Protein AF-A0A725BHR7-F1 (afdb_monomer)

Organism: Salmonella enteritidis PT4 (strain P125109) (NCBI:txid550537)

Secondary structure (DSSP, 8-state):
--GGG--PPTTS--PPP-SSS-GGGSSSSSTTS-SSSGGGSTT-S--TT-BBTBPPHHHHSPP-----TT--------GGGGGGSPTT----HHHH-

Foldseek 3Di:
DDPVPDDDDPPPDDDDQDACDDVVSVRNPQNPQDDDDQSSDVVGDDDPQDPPPDDGPVRVDDDDDDDDPPDDDDDDDDPVLVVVDDPPDDDDPVNSD

pLDDT: mean 91.69, std 4.18, range [68.69, 95.69]

Mean predicted aligned error: 8.73 Å

Solvent-accessible surface area (backbone atoms only — not comparable to full-atom values): 7043 Å² total; per-residue (Å²): 133,55,88,92,64,75,70,79,63,88,83,76,70,80,85,79,88,72,67,56,62,48,65,92,67,76,22,19,90,49,52,80,45,58,93,66,63,60,66,48,42,88,94,45,60,75,65,89,76,67,58,91,84,52,85,32,68,8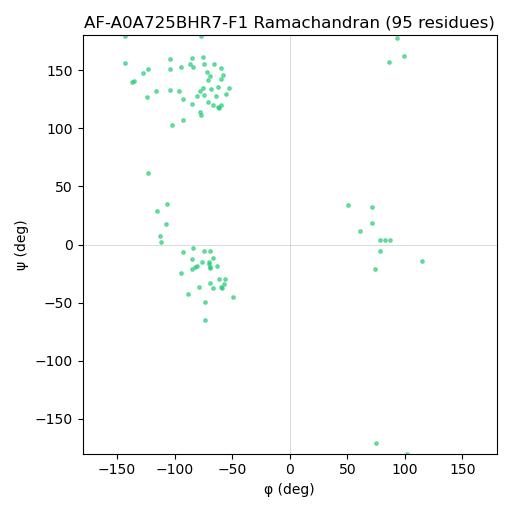3,74,73,50,80,90,79,89,82,84,68,91,80,68,82,84,77,92,83,79,62,76,74,73,56,69,80,55,66,93,90,64,88,86,44,78,83,78,70,111

Structure (mmCIF, N/CA/C/O backbone):
data_AF-A0A725BHR7-F1
#
_entry.id   AF-A0A725BHR7-F1
#
loop_
_atom_site.group_PDB
_atom_site.id
_atom_site.type_symbol
_atom_site.label_atom_id
_atom_site.label_alt_id
_atom_site.label_comp_id
_atom_site.label_asym_id
_atom_site.label_entity_id
_atom_site.label_seq_id
_atom_site.pdbx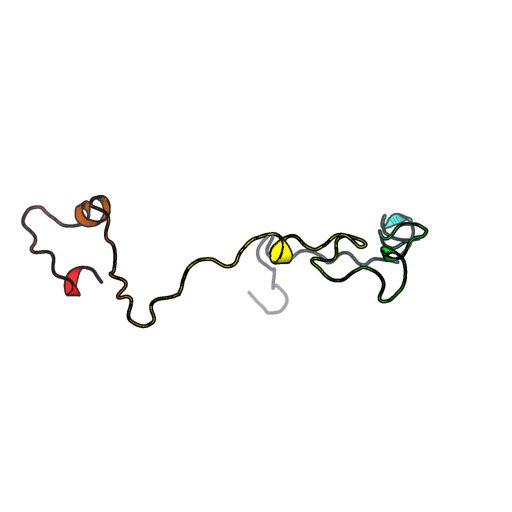_PDB_ins_code
_atom_site.Cartn_x
_atom_site.Cartn_y
_atom_site.Cartn_z
_atom_site.occupancy
_atom_site.B_iso_or_equiv
_atom_site.auth_seq_id
_atom_site.auth_comp_id
_atom_site.auth_asym_id
_atom_site.auth_atom_id
_atom_site.pdbx_PDB_model_num
ATOM 1 N N . MET A 1 1 ? -0.014 -40.982 9.952 1.00 73.25 1 MET A N 1
ATOM 2 C CA . MET A 1 1 ? 1.040 -40.575 8.999 1.00 73.25 1 MET A CA 1
ATOM 3 C C . MET A 1 1 ? 2.386 -40.855 9.622 1.00 73.25 1 MET A C 1
ATOM 5 O O . MET A 1 1 ? 2.618 -40.413 10.742 1.00 73.25 1 MET A O 1
ATOM 9 N N . LYS A 1 2 ? 3.252 -41.589 8.927 1.00 91.19 2 LYS A N 1
ATOM 10 C CA . LYS A 1 2 ? 4.659 -41.717 9.321 1.00 91.19 2 LYS A CA 1
ATOM 11 C C . LYS A 1 2 ? 5.454 -40.539 8.752 1.00 91.19 2 LYS A C 1
ATOM 13 O O . LYS A 1 2 ? 5.019 -39.900 7.796 1.00 91.19 2 LYS A O 1
ATOM 18 N N . LEU A 1 3 ? 6.631 -40.256 9.313 1.00 91.94 3 LEU A N 1
ATOM 19 C CA . LEU A 1 3 ? 7.466 -39.119 8.889 1.00 91.94 3 LEU A CA 1
ATOM 20 C C . LEU A 1 3 ? 7.819 -39.135 7.388 1.00 91.94 3 LEU A C 1
ATOM 22 O O . LEU A 1 3 ? 7.955 -38.078 6.785 1.00 91.94 3 LEU A O 1
ATOM 26 N N . HIS A 1 4 ? 7.919 -40.314 6.767 1.00 94.00 4 HIS A N 1
ATOM 27 C CA . HIS A 1 4 ? 8.234 -40.466 5.340 1.00 94.00 4 HIS A CA 1
ATOM 28 C C . HIS A 1 4 ? 7.020 -40.335 4.400 1.00 94.00 4 HIS A C 1
ATOM 30 O O . HIS A 1 4 ? 7.182 -40.386 3.186 1.00 94.00 4 HIS A O 1
ATOM 36 N N . GLU A 1 5 ? 5.809 -40.169 4.933 1.00 93.19 5 GLU A N 1
ATOM 37 C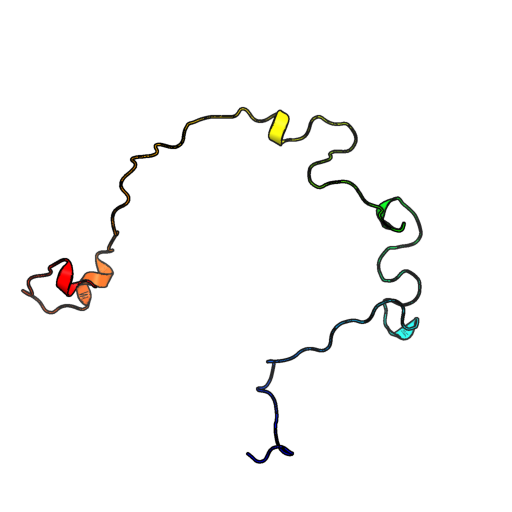 CA . GLU A 1 5 ? 4.562 -40.088 4.153 1.00 93.19 5 GLU A CA 1
ATOM 38 C C . GLU A 1 5 ? 3.933 -38.691 4.216 1.00 93.19 5 GLU A C 1
ATOM 40 O O . GLU A 1 5 ? 2.802 -38.494 3.768 1.00 93.19 5 GLU A O 1
ATOM 45 N N . LEU A 1 6 ? 4.637 -37.721 4.808 1.00 92.19 6 LEU A N 1
ATOM 46 C CA . LEU A 1 6 ? 4.130 -36.368 4.991 1.00 92.19 6 LEU A CA 1
ATOM 47 C C . LEU A 1 6 ? 3.841 -35.726 3.633 1.00 92.19 6 LEU A C 1
ATOM 49 O O . LEU A 1 6 ? 4.738 -35.499 2.821 1.00 92.19 6 LEU A O 1
ATOM 53 N N . LYS A 1 7 ? 2.569 -35.396 3.412 1.00 91.44 7 LYS A N 1
ATOM 54 C CA . LYS A 1 7 ? 2.114 -34.610 2.268 1.00 91.44 7 LYS A CA 1
ATOM 55 C C . LYS A 1 7 ? 1.523 -33.297 2.772 1.00 91.44 7 LYS A C 1
ATOM 57 O O . LYS A 1 7 ? 0.715 -33.318 3.701 1.00 91.44 7 LYS A O 1
ATOM 62 N N . PRO A 1 8 ? 1.911 -32.152 2.191 1.00 92.06 8 PRO A N 1
ATOM 63 C CA . PRO A 1 8 ? 1.268 -30.890 2.514 1.00 92.06 8 PRO A CA 1
ATOM 64 C C . PRO A 1 8 ? -0.190 -30.906 2.036 1.00 92.06 8 PRO A C 1
ATOM 66 O O . PRO A 1 8 ? -0.533 -31.611 1.084 1.00 92.06 8 PRO A O 1
ATOM 69 N N . ALA A 1 9 ? -1.046 -30.095 2.663 1.00 94.69 9 ALA A N 1
ATOM 70 C CA . ALA A 1 9 ? -2.400 -29.880 2.162 1.00 94.69 9 ALA A CA 1
ATOM 71 C C . ALA A 1 9 ? -2.346 -29.305 0.737 1.00 94.69 9 ALA A C 1
ATOM 73 O O . ALA A 1 9 ? -1.475 -28.480 0.426 1.00 94.69 9 ALA A O 1
ATOM 74 N N . ALA A 1 10 ? -3.265 -29.731 -0.129 1.00 93.12 10 ALA A N 1
ATOM 75 C CA . ALA A 1 10 ? -3.323 -29.253 -1.506 1.00 93.12 10 ALA A CA 1
ATOM 76 C C . ALA A 1 10 ? -3.415 -27.715 -1.538 1.00 93.12 10 ALA A C 1
ATOM 78 O O . ALA A 1 10 ? -4.203 -27.119 -0.809 1.00 93.12 10 ALA A O 1
ATOM 79 N N . GLY A 1 11 ? -2.558 -27.065 -2.332 1.00 93.69 11 GLY A N 1
ATOM 80 C CA . GLY A 1 11 ? -2.516 -25.600 -2.458 1.00 93.69 11 GLY A CA 1
ATOM 81 C C . GLY A 1 11 ? -1.815 -24.844 -1.319 1.00 93.69 11 GLY A C 1
ATOM 82 O O . GLY A 1 11 ? -1.602 -23.643 -1.438 1.00 93.69 11 GLY A O 1
ATOM 83 N N . SER A 1 12 ? -1.384 -25.515 -0.245 1.00 94.44 12 SER A N 1
ATOM 84 C CA . SER A 1 12 ? -0.704 -24.848 0.884 1.00 94.44 12 SER A CA 1
ATOM 85 C C . SER A 1 12 ? 0.705 -24.329 0.560 1.00 94.44 12 SER A C 1
ATOM 87 O O . SER A 1 12 ? 1.256 -23.515 1.304 1.00 94.44 12 SER A O 1
ATOM 89 N N . ARG A 1 13 ? 1.321 -24.797 -0.534 1.00 93.88 13 ARG A N 1
ATOM 90 C CA . ARG A 1 13 ? 2.676 -24.424 -0.957 1.00 93.88 13 ARG A CA 1
ATOM 91 C C . ARG A 1 13 ? 2.719 -24.147 -2.45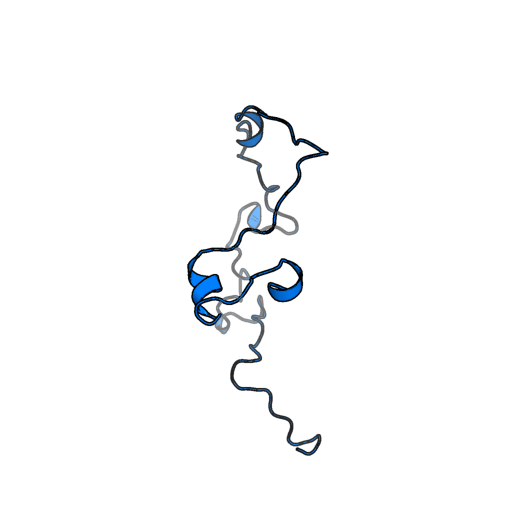5 1.00 93.88 13 ARG A C 1
ATOM 93 O O . ARG A 1 13 ? 2.129 -24.879 -3.242 1.00 93.88 13 ARG A O 1
ATOM 100 N N . SER A 1 14 ? 3.478 -23.123 -2.829 1.00 93.62 14 SER A N 1
ATOM 101 C CA . SER A 1 14 ? 3.818 -22.781 -4.209 1.00 93.62 14 SER A CA 1
ATOM 102 C C . SER A 1 14 ? 5.332 -22.646 -4.357 1.00 93.62 14 SER A C 1
ATOM 104 O O . SER A 1 14 ? 6.041 -22.261 -3.421 1.00 93.62 14 SER A O 1
ATOM 106 N N . GLU A 1 15 ? 5.846 -22.990 -5.534 1.00 93.62 15 GLU A N 1
ATOM 107 C CA . GLU A 1 15 ? 7.260 -22.804 -5.843 1.00 93.62 15 GLU A CA 1
ATOM 108 C C . GLU A 1 15 ? 7.562 -21.328 -6.119 1.00 93.62 15 GLU A C 1
ATOM 110 O O . GLU A 1 15 ? 6.854 -20.649 -6.863 1.00 93.62 15 GLU A O 1
ATOM 115 N N . ARG A 1 16 ? 8.648 -20.810 -5.533 1.00 95.06 16 ARG A N 1
ATOM 116 C CA . ARG A 1 16 ? 9.077 -19.429 -5.789 1.00 95.06 16 ARG A CA 1
ATOM 117 C C . ARG A 1 16 ? 9.645 -19.286 -7.201 1.00 95.06 16 ARG A C 1
ATOM 119 O O . ARG A 1 16 ? 10.452 -20.106 -7.643 1.00 95.06 16 ARG A O 1
ATOM 126 N N . ASN A 1 17 ? 9.347 -18.168 -7.852 1.00 93.06 17 ASN A N 1
ATOM 127 C CA . ASN A 1 17 ? 9.987 -17.823 -9.115 1.00 93.06 17 ASN A CA 1
ATOM 128 C C . ASN A 1 17 ? 11.463 -17.430 -8.891 1.00 93.06 17 ASN A C 1
ATOM 130 O O . ASN A 1 17 ? 11.767 -16.505 -8.134 1.00 93.06 17 ASN A O 1
ATOM 134 N N . ARG A 1 18 ? 12.392 -18.128 -9.555 1.00 94.62 18 ARG A N 1
ATOM 135 C CA . ARG A 1 18 ? 13.836 -17.841 -9.517 1.00 94.62 18 ARG A CA 1
ATOM 136 C C . ARG A 1 18 ? 14.253 -17.118 -10.795 1.00 94.62 18 ARG A C 1
ATOM 138 O O . ARG A 1 18 ? 14.425 -17.739 -11.839 1.00 94.62 18 ARG A O 1
ATOM 145 N N . VAL A 1 19 ? 14.452 -15.806 -10.699 1.00 95.44 19 VAL A N 1
ATOM 146 C CA . VAL A 1 19 ? 14.844 -14.962 -11.840 1.00 95.44 19 VAL A CA 1
ATOM 147 C C . VAL A 1 19 ? 16.317 -15.155 -12.233 1.00 95.44 19 VAL A C 1
ATOM 149 O O . VAL A 1 19 ? 17.146 -15.547 -11.410 1.00 95.44 19 VAL A O 1
ATOM 152 N N . GLY A 1 20 ? 16.663 -14.873 -13.493 1.00 93.81 20 GLY A N 1
ATOM 153 C CA . GLY A 1 20 ? 18.037 -14.969 -13.994 1.00 93.81 20 GLY A CA 1
ATOM 154 C C . GLY A 1 20 ? 18.552 -16.406 -14.147 1.00 93.81 20 GLY A C 1
ATOM 155 O O . GLY A 1 20 ? 19.731 -16.665 -13.906 1.00 93.81 20 GLY A O 1
ATOM 156 N N . ARG A 1 21 ? 17.676 -17.368 -14.471 1.00 95.31 21 ARG A N 1
ATOM 157 C CA . ARG A 1 21 ? 18.008 -18.799 -14.627 1.00 95.31 21 ARG A CA 1
ATOM 158 C C . ARG A 1 21 ? 17.623 -19.321 -16.017 1.00 95.31 21 ARG A C 1
ATOM 160 O O . ARG A 1 21 ? 16.800 -20.214 -16.159 1.00 95.31 21 ARG A O 1
ATOM 167 N N . GLY A 1 22 ? 18.235 -18.740 -17.050 1.00 94.44 22 GLY A N 1
ATOM 168 C CA . GLY A 1 22 ? 18.075 -19.172 -18.445 1.00 94.44 22 GLY A CA 1
ATOM 169 C C . GLY A 1 22 ? 16.878 -18.547 -19.167 1.00 94.44 22 GLY A C 1
ATOM 170 O O . GLY A 1 22 ? 15.925 -18.082 -18.544 1.00 94.44 22 GLY A O 1
ATOM 171 N N . MET A 1 23 ? 16.935 -18.505 -20.502 1.00 92.12 23 MET A N 1
ATOM 172 C CA . MET A 1 23 ? 15.926 -17.824 -21.332 1.00 92.12 23 MET A CA 1
ATOM 173 C C . MET A 1 23 ? 14.548 -18.495 -21.271 1.00 92.12 23 MET A C 1
ATOM 175 O O . MET A 1 23 ? 13.546 -17.793 -21.187 1.00 92.12 23 MET A O 1
ATOM 179 N N . SER A 1 24 ? 14.502 -19.830 -21.211 1.00 93.19 24 SER A N 1
ATOM 180 C CA . SER A 1 24 ? 13.248 -20.599 -21.150 1.00 93.19 24 SER A CA 1
ATOM 181 C C . SER A 1 24 ? 12.410 -20.322 -19.895 1.00 93.19 24 SER A C 1
ATOM 183 O O . SER A 1 24 ? 11.218 -20.599 -19.893 1.00 93.19 24 SER A O 1
ATOM 185 N N . SER A 1 25 ? 13.006 -19.757 -18.836 1.00 89.75 25 SER A N 1
ATOM 186 C CA . SER A 1 25 ? 12.291 -19.368 -17.609 1.00 89.75 25 SER A CA 1
ATOM 187 C C . SER A 1 25 ? 11.435 -18.099 -17.761 1.00 89.75 25 SER A C 1
ATOM 189 O O . SER A 1 25 ? 10.795 -17.670 -16.803 1.00 89.75 25 SER A O 1
ATOM 191 N N . GLY A 1 26 ? 11.495 -17.414 -18.910 1.00 91.69 26 GLY A N 1
ATOM 192 C CA . GLY A 1 26 ? 10.841 -16.120 -19.149 1.00 91.69 26 GLY A CA 1
ATOM 193 C C . 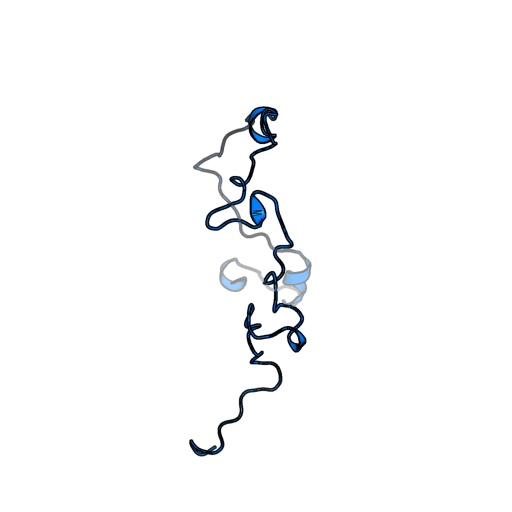GLY A 1 26 ? 11.513 -14.927 -18.449 1.00 91.69 26 GLY A C 1
ATOM 194 O O . GLY A 1 26 ? 11.392 -13.795 -18.904 1.00 91.69 26 GLY A O 1
ATOM 195 N N . ASN A 1 27 ? 12.309 -15.166 -17.401 1.00 93.25 27 ASN A N 1
ATOM 196 C CA . ASN A 1 27 ? 13.007 -14.139 -16.617 1.00 93.25 27 ASN A CA 1
ATOM 197 C C . ASN A 1 27 ? 14.538 -14.243 -16.729 1.00 93.25 27 ASN A C 1
ATOM 199 O O . ASN A 1 27 ? 15.260 -13.895 -15.797 1.00 93.25 27 ASN A O 1
ATOM 203 N N . GLY A 1 28 ? 15.052 -14.746 -17.853 1.00 92.56 28 GLY A N 1
ATOM 204 C CA . GLY A 1 28 ? 16.475 -15.057 -18.022 1.00 92.56 28 GLY A CA 1
ATOM 205 C C . GLY A 1 28 ? 17.384 -13.840 -18.192 1.00 92.56 28 GLY A C 1
ATOM 206 O O . GLY A 1 28 ? 18.254 -13.595 -17.366 1.00 92.56 28 GLY A O 1
ATOM 207 N N . LYS A 1 29 ? 17.209 -13.088 -19.285 1.00 93.81 29 LYS A N 1
ATOM 208 C CA . LYS A 1 29 ? 18.185 -12.070 -19.724 1.00 93.81 29 LYS A CA 1
ATOM 209 C C . LYS A 1 29 ? 18.187 -10.813 -18.853 1.00 93.81 29 LYS A C 1
ATOM 211 O O . LYS A 1 29 ? 19.241 -10.338 -18.453 1.00 93.81 29 LYS A O 1
ATOM 216 N N . THR A 1 30 ? 17.009 -10.251 -18.594 1.00 94.12 30 THR A N 1
ATOM 217 C CA . THR A 1 30 ? 16.852 -8.974 -17.872 1.00 94.12 30 THR A CA 1
ATOM 218 C C . THR A 1 30 ? 16.207 -9.151 -16.503 1.00 94.12 30 THR A C 1
ATOM 220 O O . THR A 1 30 ? 15.951 -8.162 -15.819 1.00 94.12 30 THR A O 1
ATOM 223 N N . SER A 1 31 ? 15.912 -10.392 -16.097 1.00 94.38 31 SER A N 1
ATOM 224 C CA . SER A 1 31 ? 15.215 -10.697 -14.840 1.00 94.38 31 SER A CA 1
ATOM 225 C C . SER A 1 31 ? 13.919 -9.893 -14.653 1.00 94.38 31 SER A C 1
ATOM 227 O O . SER A 1 31 ? 13.606 -9.480 -13.539 1.00 94.38 31 SER A O 1
ATOM 229 N N . GLY A 1 32 ? 13.210 -9.599 -15.752 1.00 93.31 32 GLY A N 1
ATOM 230 C CA . GLY A 1 32 ? 11.982 -8.794 -15.758 1.00 93.31 32 GLY A CA 1
ATOM 231 C C . GLY A 1 32 ? 12.187 -7.274 -15.665 1.00 93.31 32 GLY A C 1
ATOM 232 O O . GLY A 1 32 ? 11.213 -6.532 -15.613 1.00 93.31 32 GLY A O 1
ATOM 233 N N . ARG A 1 33 ? 13.432 -6.775 -15.658 1.00 93.88 33 ARG A N 1
ATOM 234 C CA . ARG A 1 33 ? 13.749 -5.346 -15.445 1.00 93.88 33 ARG A CA 1
ATOM 235 C C . ARG A 1 33 ? 13.865 -4.508 -16.726 1.00 93.88 33 ARG A C 1
ATOM 237 O O . ARG A 1 33 ? 14.032 -3.294 -16.640 1.00 93.88 33 ARG A O 1
ATOM 244 N N . GLY A 1 34 ? 13.806 -5.131 -17.904 1.00 94.50 34 GLY A N 1
ATOM 245 C CA . GLY A 1 34 ? 14.054 -4.462 -19.190 1.00 94.50 34 GLY A CA 1
ATOM 246 C C . GLY A 1 34 ? 15.540 -4.164 -19.457 1.00 94.50 34 GLY A C 1
ATOM 247 O O . GLY A 1 34 ? 16.423 -4.656 -18.758 1.00 94.50 34 GLY A O 1
ATOM 248 N N . HIS A 1 35 ? 15.838 -3.398 -20.513 1.00 94.62 35 HIS A N 1
ATOM 249 C CA . HIS A 1 35 ? 17.217 -3.213 -21.000 1.00 94.62 35 HIS A CA 1
ATOM 250 C C . HIS A 1 35 ? 17.989 -2.058 -20.339 1.00 94.62 35 HIS A C 1
ATOM 252 O O . HIS A 1 35 ? 19.182 -2.180 -20.054 1.00 94.62 35 HIS A O 1
ATOM 258 N N . LYS A 1 36 ? 17.349 -0.902 -20.141 1.00 95.06 36 LYS A N 1
ATOM 259 C CA . LYS A 1 36 ? 17.994 0.348 -19.700 1.00 95.06 36 LYS A CA 1
ATOM 260 C C . LYS A 1 36 ? 17.073 1.115 -18.741 1.00 95.06 36 LYS A C 1
ATOM 262 O O . LYS A 1 36 ? 15.965 0.677 -18.454 1.00 95.06 36 LYS A O 1
ATOM 267 N N . GLY A 1 37 ? 17.546 2.262 -18.255 1.00 95.06 37 GLY A N 1
ATOM 268 C CA . GLY A 1 37 ? 16.814 3.139 -17.340 1.00 95.06 37 GLY A CA 1
ATOM 269 C C . GLY A 1 37 ? 17.223 2.959 -15.881 1.00 95.06 37 GLY A C 1
ATOM 270 O O . GLY A 1 37 ? 17.826 1.954 -15.500 1.00 95.06 37 GLY A O 1
ATOM 271 N N . GLN A 1 38 ? 16.888 3.952 -15.057 1.00 93.81 38 GLN A N 1
ATOM 272 C CA . GLN A 1 38 ? 17.279 3.998 -13.647 1.00 93.81 38 GLN A CA 1
ATOM 273 C C . GLN A 1 38 ? 16.774 2.775 -12.863 1.00 93.81 38 GLN A C 1
ATOM 275 O O . GLN A 1 38 ? 17.512 2.235 -12.050 1.00 93.81 38 GLN A O 1
ATOM 280 N N . LYS A 1 39 ? 15.564 2.273 -13.156 1.00 93.69 39 LYS A N 1
ATOM 281 C CA . LYS A 1 39 ? 14.971 1.085 -12.504 1.00 93.69 39 LYS A CA 1
ATOM 282 C C . LYS A 1 39 ? 15.659 -0.242 -12.859 1.00 93.69 39 LYS A C 1
ATOM 284 O O . LYS A 1 39 ? 15.508 -1.217 -12.131 1.00 93.69 39 LYS A O 1
ATOM 289 N N . ALA A 1 40 ? 16.412 -0.295 -13.958 1.00 94.62 40 ALA A N 1
ATOM 290 C CA . ALA A 1 40 ? 17.137 -1.498 -14.365 1.00 94.62 40 ALA A CA 1
ATOM 291 C C . ALA A 1 40 ? 18.517 -1.626 -13.687 1.00 94.62 40 ALA A C 1
ATOM 293 O O . ALA A 1 40 ? 19.149 -2.677 -13.779 1.00 94.62 40 ALA A O 1
ATOM 294 N N . ARG A 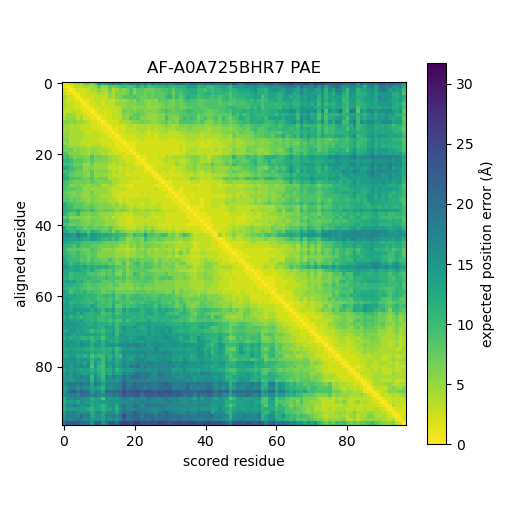1 41 ? 19.013 -0.565 -13.032 1.00 94.25 41 ARG A N 1
ATOM 295 C CA . ARG A 1 41 ? 20.325 -0.533 -12.364 1.00 94.25 41 ARG A CA 1
ATOM 296 C C . ARG A 1 41 ? 20.242 -1.066 -10.930 1.00 94.25 41 ARG A C 1
ATOM 298 O O . ARG A 1 41 ? 19.180 -1.046 -10.311 1.00 94.25 41 ARG A O 1
ATOM 305 N N . SER A 1 42 ? 21.367 -1.555 -10.407 1.00 92.06 42 SER A N 1
ATOM 306 C CA . SER A 1 42 ? 21.463 -1.979 -9.002 1.00 92.06 42 SER A CA 1
ATOM 307 C C . SER A 1 42 ? 21.222 -0.788 -8.072 1.00 92.06 42 SER A C 1
ATOM 309 O O . SER A 1 42 ? 21.724 0.298 -8.350 1.00 92.06 42 SER A O 1
ATOM 311 N N . GLY A 1 43 ? 20.418 -0.972 -7.019 1.00 90.75 43 GLY A N 1
ATOM 312 C CA . GLY A 1 43 ? 20.020 0.116 -6.111 1.00 90.75 43 GLY A CA 1
ATOM 313 C C . GLY A 1 43 ? 19.239 1.252 -6.784 1.00 90.75 43 GLY A C 1
ATOM 314 O O . GLY A 1 43 ? 19.075 2.318 -6.200 1.00 90.75 43 GLY A O 1
ATOM 315 N N . GLY A 1 44 ? 18.795 1.046 -8.027 1.00 87.25 44 GLY A N 1
ATOM 316 C CA . GLY A 1 44 ? 18.080 2.039 -8.806 1.00 87.25 44 GLY A CA 1
ATOM 317 C C . GLY A 1 44 ? 16.615 2.192 -8.396 1.00 87.25 44 GLY A C 1
ATOM 318 O O . GLY A 1 44 ? 16.098 1.498 -7.524 1.00 87.25 44 GLY A O 1
ATOM 319 N N . GLY A 1 45 ? 15.927 3.098 -9.085 1.00 90.94 45 GLY A N 1
ATOM 320 C CA . GLY A 1 45 ? 14.577 3.531 -8.735 1.00 90.94 45 GLY A CA 1
ATOM 321 C C . GLY A 1 45 ? 14.575 4.886 -8.033 1.00 90.94 45 GLY A C 1
ATOM 322 O O . GLY A 1 45 ? 15.610 5.523 -7.860 1.00 90.94 45 GLY A O 1
ATOM 323 N N . VAL A 1 46 ? 13.380 5.344 -7.683 1.00 92.88 46 VAL A N 1
ATOM 324 C CA . VAL A 1 46 ? 13.155 6.602 -6.968 1.00 92.88 46 VAL A CA 1
ATOM 325 C C . VAL A 1 46 ? 12.392 6.297 -5.690 1.00 92.88 46 VAL A C 1
ATOM 327 O O . VAL A 1 46 ? 11.631 5.327 -5.642 1.00 92.88 46 VAL A O 1
ATOM 330 N N . ARG A 1 47 ? 12.593 7.109 -4.649 1.00 91.31 47 ARG A N 1
ATOM 331 C CA . ARG A 1 47 ? 11.858 6.941 -3.391 1.00 91.31 47 ARG A CA 1
ATOM 332 C C . ARG A 1 47 ? 10.339 7.016 -3.634 1.00 91.31 47 ARG A C 1
ATOM 334 O O . ARG A 1 47 ? 9.910 7.811 -4.479 1.00 91.31 47 ARG A O 1
ATOM 341 N N . PRO A 1 48 ? 9.519 6.260 -2.884 1.00 92.38 48 PRO A N 1
ATOM 342 C CA . PRO A 1 48 ? 8.071 6.431 -2.907 1.00 92.38 48 PRO A CA 1
ATOM 343 C C . PRO A 1 48 ? 7.684 7.895 -2.648 1.00 92.38 48 PRO A C 1
ATOM 345 O O . PRO A 1 48 ? 8.249 8.548 -1.770 1.00 92.38 48 PRO A O 1
ATOM 348 N N . GLY A 1 49 ? 6.757 8.426 -3.447 1.00 91.44 49 GLY A N 1
ATOM 349 C CA . GLY A 1 49 ? 6.306 9.820 -3.357 1.00 91.44 49 GLY A CA 1
ATOM 350 C C . GLY A 1 49 ? 7.188 10.857 -4.065 1.00 91.44 49 GLY A C 1
ATOM 351 O O . GLY A 1 49 ? 6.906 12.047 -3.963 1.00 91.44 49 GLY A O 1
ATOM 352 N N . PHE A 1 50 ? 8.249 10.459 -4.779 1.00 93.94 50 PHE A N 1
ATOM 353 C CA . PHE A 1 50 ? 8.979 11.375 -5.663 1.00 93.94 50 PHE A CA 1
ATOM 354 C C . PHE A 1 50 ? 8.315 11.470 -7.043 1.00 93.94 50 PHE A C 1
ATOM 356 O O . PHE A 1 50 ? 8.227 10.477 -7.760 1.00 93.94 50 PHE A O 1
ATOM 363 N N . GLU A 1 51 ? 7.909 12.681 -7.432 1.00 94.38 51 GLU A N 1
ATOM 364 C CA . GLU A 1 51 ? 7.176 12.967 -8.678 1.00 94.38 51 GLU A CA 1
ATOM 365 C C . GLU A 1 51 ? 8.062 13.657 -9.740 1.00 94.38 51 GLU A C 1
ATOM 367 O O . GLU A 1 51 ? 7.617 14.535 -10.471 1.00 94.38 51 GLU A O 1
ATOM 372 N N . GLY A 1 52 ? 9.354 13.309 -9.814 1.00 92.12 52 GLY A N 1
ATOM 373 C CA . GLY A 1 52 ? 10.223 13.739 -10.924 1.00 92.12 52 GLY A CA 1
ATOM 374 C C . GLY A 1 52 ? 10.614 15.223 -10.942 1.00 92.12 52 GLY A C 1
ATOM 375 O O . GLY A 1 52 ? 11.043 15.714 -11.978 1.00 92.12 52 GLY A O 1
ATOM 376 N N . GLY A 1 53 ? 10.478 15.931 -9.817 1.00 92.69 53 GLY A N 1
ATOM 377 C CA . GLY A 1 53 ? 10.754 17.372 -9.700 1.00 92.69 53 GLY A CA 1
ATOM 378 C C . GLY A 1 53 ? 9.511 18.208 -9.394 1.00 92.69 53 GLY A C 1
ATOM 379 O O . GLY A 1 53 ? 9.629 19.338 -8.928 1.00 92.69 53 GLY A O 1
ATOM 380 N N . GLN A 1 54 ? 8.318 17.633 -9.559 1.00 95.56 54 GLN A N 1
ATOM 381 C CA . GLN A 1 54 ? 7.080 18.249 -9.101 1.00 95.56 54 GLN A CA 1
ATOM 382 C C . GLN A 1 54 ? 6.985 18.209 -7.565 1.00 95.56 54 GLN A C 1
ATOM 384 O O . GLN A 1 54 ? 7.452 17.263 -6.923 1.00 95.56 54 GLN A O 1
ATOM 389 N N . ASN A 1 55 ? 6.344 19.216 -6.960 1.00 94.31 55 ASN A N 1
ATOM 390 C CA . ASN A 1 55 ? 6.028 19.199 -5.528 1.00 94.31 55 ASN A CA 1
ATOM 391 C C . ASN A 1 55 ? 5.131 17.996 -5.207 1.00 94.31 55 ASN A C 1
ATOM 393 O O . ASN A 1 55 ? 4.034 17.955 -5.751 1.00 94.31 55 ASN A O 1
ATOM 397 N N . PRO A 1 56 ? 5.519 17.051 -4.335 1.00 95.06 56 PRO A N 1
ATOM 398 C CA . PRO A 1 56 ? 4.717 15.856 -4.080 1.00 95.06 56 PRO A CA 1
ATOM 399 C C . PRO A 1 56 ? 3.307 16.145 -3.557 1.00 95.06 56 PRO A C 1
ATOM 401 O O . PRO A 1 56 ? 3.099 17.133 -2.848 1.00 95.06 56 PRO A O 1
ATOM 404 N N . LEU A 1 57 ? 2.357 15.248 -3.830 1.00 93.31 57 LEU A N 1
ATOM 405 C CA . LEU A 1 57 ? 0.950 15.382 -3.431 1.00 93.31 57 LEU A CA 1
ATOM 406 C C . LEU A 1 57 ? 0.763 15.747 -1.949 1.00 93.31 57 LEU A C 1
ATOM 408 O O . LEU A 1 57 ? 0.024 16.674 -1.625 1.00 93.31 57 LEU A O 1
ATOM 412 N N . TYR A 1 58 ? 1.490 15.083 -1.047 1.00 91.81 58 TYR A N 1
ATOM 413 C CA . TYR A 1 58 ? 1.405 15.318 0.401 1.00 91.81 58 TYR A CA 1
ATOM 414 C C . TYR A 1 58 ? 1.916 16.700 0.847 1.00 91.81 58 TYR A C 1
ATOM 416 O O . TYR A 1 58 ? 1.724 17.077 2.000 1.00 91.81 58 TYR A O 1
ATOM 424 N N . ARG A 1 59 ? 2.596 17.446 -0.036 1.00 92.31 59 ARG A N 1
ATOM 425 C CA . ARG A 1 59 ? 2.956 18.856 0.180 1.00 92.31 59 ARG A CA 1
ATOM 426 C C . ARG A 1 59 ? 1.940 19.827 -0.415 1.00 92.31 59 ARG A C 1
ATOM 428 O O . ARG A 1 59 ? 1.888 20.966 0.029 1.00 92.31 59 ARG A O 1
ATOM 435 N N . ARG A 1 60 ? 1.177 19.406 -1.429 1.00 93.81 60 ARG A N 1
ATOM 436 C CA . ARG A 1 60 ? 0.111 20.223 -2.033 1.00 93.81 60 ARG A CA 1
ATOM 437 C C . ARG A 1 60 ? -1.148 20.217 -1.178 1.00 93.81 60 ARG A C 1
ATOM 439 O O . ARG A 1 60 ? -1.847 21.220 -1.110 1.00 93.81 60 ARG A O 1
ATOM 446 N N . LEU A 1 61 ? -1.442 19.077 -0.556 1.00 93.25 61 LEU A N 1
ATOM 447 C CA . LEU A 1 61 ? -2.614 18.924 0.294 1.00 93.25 61 LEU A CA 1
ATOM 448 C C . LEU A 1 61 ? -2.372 19.575 1.665 1.00 93.25 61 LEU A C 1
ATOM 450 O O . LEU A 1 61 ? -1.333 19.323 2.283 1.00 93.25 61 LEU A O 1
ATOM 454 N N . PRO A 1 62 ? -3.319 20.387 2.168 1.00 95.06 62 PRO A N 1
ATOM 455 C CA . PRO A 1 62 ? -3.204 20.966 3.496 1.00 95.06 62 PRO A CA 1
ATOM 456 C C . PRO A 1 62 ? -3.361 19.882 4.567 1.00 95.06 62 PRO A C 1
ATOM 458 O O . PRO A 1 62 ? -4.176 18.966 4.439 1.00 95.06 62 PRO A O 1
ATOM 461 N N . LYS A 1 63 ? -2.623 20.017 5.672 1.00 94.44 63 LYS A N 1
ATOM 462 C CA . LYS A 1 63 ? -2.909 19.249 6.890 1.00 94.44 63 LYS A CA 1
ATOM 463 C C . LYS A 1 63 ? -4.148 19.849 7.552 1.00 94.44 63 LYS A C 1
ATOM 465 O O . LYS A 1 63 ? -4.193 21.057 7.769 1.00 94.44 63 LYS A O 1
ATOM 470 N N . ARG A 1 64 ? -5.145 19.023 7.872 1.00 95.44 64 ARG A N 1
ATOM 471 C CA . ARG A 1 64 ? -6.397 19.472 8.492 1.00 95.44 64 ARG A CA 1
ATOM 472 C C . ARG A 1 64 ? -6.821 18.524 9.608 1.00 95.44 64 ARG A C 1
ATOM 474 O O . ARG A 1 64 ? -6.764 17.312 9.427 1.00 95.44 64 ARG A O 1
ATOM 481 N N . GLY A 1 65 ? -7.315 19.098 10.704 1.00 94.81 65 GLY A N 1
ATOM 482 C CA . GLY A 1 65 ? -7.848 18.368 11.854 1.00 94.81 65 GLY A CA 1
ATOM 483 C C . GLY A 1 65 ? -6.820 18.118 12.957 1.00 94.81 65 GLY A C 1
ATOM 484 O O . GLY A 1 65 ? -5.650 18.478 12.841 1.00 94.81 65 GLY A O 1
ATOM 485 N N . PHE A 1 66 ? -7.291 17.506 14.037 1.00 95.50 66 PHE A N 1
ATOM 486 C CA . PHE A 1 66 ? -6.499 17.054 15.176 1.00 95.50 66 PHE A CA 1
ATOM 487 C C . PHE A 1 66 ? -7.077 15.725 15.675 1.00 95.50 66 PHE A C 1
ATOM 489 O O . PHE A 1 66 ? -8.257 15.442 15.461 1.00 95.50 66 PHE A O 1
ATOM 496 N N . ASN A 1 67 ? -6.257 14.918 16.347 1.00 94.19 67 ASN A N 1
ATOM 497 C CA . ASN A 1 67 ? -6.724 13.696 16.996 1.00 94.19 67 ASN A CA 1
ATOM 498 C C . ASN A 1 67 ? -7.074 14.018 18.452 1.00 94.19 67 ASN A C 1
ATOM 500 O O . ASN A 1 67 ? -6.233 14.550 19.174 1.00 94.19 67 ASN A O 1
ATOM 504 N N . ASN A 1 68 ? -8.299 13.710 18.882 1.00 94.75 68 ASN A N 1
ATOM 505 C CA . ASN A 1 68 ? -8.698 13.858 20.281 1.00 94.75 68 ASN A CA 1
ATOM 506 C C . ASN A 1 68 ? -8.130 12.684 21.113 1.00 94.75 68 ASN A C 1
ATOM 508 O O . ASN A 1 68 ? -8.577 11.554 20.899 1.00 94.75 68 ASN A O 1
ATOM 512 N N . PRO A 1 69 ? -7.194 12.917 22.059 1.00 93.00 69 PRO A N 1
ATOM 513 C CA . PRO A 1 69 ? -6.578 11.846 22.846 1.00 93.00 69 PRO A CA 1
ATOM 514 C C . PRO A 1 69 ? -7.542 11.174 23.833 1.00 93.00 69 PRO A C 1
ATOM 516 O O . PRO A 1 69 ? -7.278 10.059 24.264 1.00 93.00 69 PRO A O 1
ATOM 519 N N . THR A 1 70 ? -8.655 11.823 24.191 1.00 95.69 70 THR A N 1
ATOM 520 C CA . THR A 1 70 ? -9.644 11.306 25.154 1.00 95.69 70 THR A CA 1
ATOM 521 C C . THR A 1 70 ? -10.940 10.848 24.487 1.00 95.69 70 THR A C 1
ATOM 523 O O . THR A 1 70 ? -11.971 10.700 25.149 1.00 95.69 70 THR A O 1
ATOM 526 N N . ARG A 1 71 ? -10.926 10.620 23.168 1.00 94.44 71 ARG A N 1
ATOM 527 C CA . ARG A 1 71 ? -12.093 10.101 22.452 1.00 94.44 71 ARG A CA 1
ATOM 528 C C . ARG A 1 71 ? -12.447 8.709 22.986 1.00 94.44 71 ARG A C 1
ATOM 530 O O . ARG A 1 71 ? -11.660 7.781 22.857 1.00 94.44 71 ARG A O 1
ATOM 537 N N . LYS A 1 72 ? -13.647 8.568 23.553 1.00 93.62 72 LYS A N 1
ATOM 538 C CA . LYS A 1 72 ? -14.204 7.266 23.934 1.00 93.62 72 LYS A CA 1
ATOM 539 C C . LYS A 1 72 ? -14.798 6.593 22.698 1.00 93.62 72 LYS A C 1
ATOM 541 O O . LYS A 1 72 ? -15.604 7.203 21.996 1.00 93.62 72 LYS A O 1
ATOM 546 N N . GLU A 1 73 ? -14.393 5.358 22.445 1.00 92.62 73 GLU A N 1
ATOM 547 C CA . GLU A 1 73 ? -15.000 4.486 21.441 1.00 92.62 73 GLU A CA 1
ATOM 548 C C . GLU A 1 73 ? -15.858 3.449 22.169 1.00 92.62 73 GLU A C 1
ATOM 550 O O . GLU A 1 73 ? -15.437 2.891 23.182 1.00 92.62 73 GLU A O 1
ATOM 555 N N . PHE A 1 74 ? -17.085 3.247 21.693 1.00 93.06 74 PHE A N 1
ATOM 556 C CA . PHE A 1 74 ? -18.038 2.305 22.278 1.00 93.06 74 PHE A CA 1
ATOM 557 C C . PHE A 1 74 ? -18.128 1.052 21.409 1.00 93.06 74 PHE A C 1
ATOM 559 O O . PHE A 1 74 ? -17.970 1.129 20.189 1.00 93.06 74 PHE A O 1
ATOM 566 N N . ALA A 1 75 ? -18.429 -0.089 22.029 1.00 90.25 75 ALA A N 1
ATOM 567 C CA . ALA A 1 75 ? -18.807 -1.287 21.293 1.00 90.25 75 ALA A CA 1
ATOM 568 C C . ALA A 1 75 ? -20.160 -1.046 20.607 1.00 90.25 75 ALA A C 1
ATOM 570 O O . ALA A 1 75 ? -21.152 -0.741 21.269 1.00 90.25 75 ALA A O 1
ATOM 571 N N . VAL A 1 76 ? -20.187 -1.144 19.278 1.00 90.81 76 VAL A N 1
ATOM 572 C CA . VAL A 1 76 ? -21.408 -0.987 18.481 1.00 90.81 76 VAL A CA 1
ATOM 573 C C 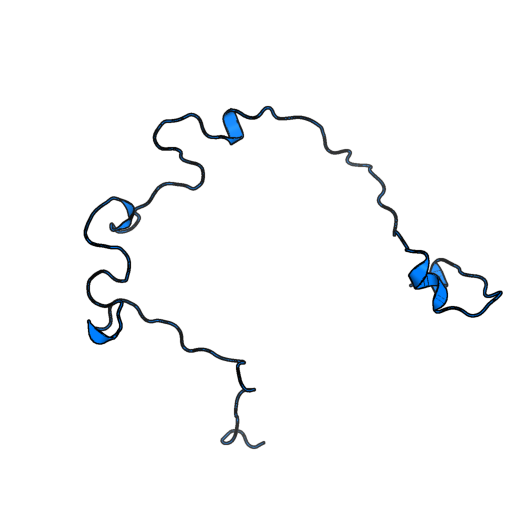. VAL A 1 76 ? -21.983 -2.367 18.197 1.00 90.81 76 VAL A C 1
ATOM 575 O O . VAL A 1 76 ? -21.259 -3.266 17.774 1.00 90.81 76 VAL A O 1
ATOM 578 N N . ILE A 1 77 ? -23.284 -2.517 18.422 1.00 89.69 77 ILE A N 1
ATOM 579 C CA . ILE A 1 77 ? -24.030 -3.756 18.213 1.00 89.69 77 ILE A CA 1
ATOM 580 C C . ILE A 1 77 ? -25.184 -3.431 17.268 1.00 89.69 77 ILE A C 1
ATOM 582 O O . ILE A 1 77 ? -25.925 -2.473 17.490 1.00 89.69 77 ILE A O 1
ATOM 586 N N . ASN A 1 78 ? -25.302 -4.198 16.187 1.00 90.88 78 ASN A N 1
ATOM 587 C CA . ASN A 1 78 ? -26.398 -4.058 15.234 1.00 90.88 78 ASN A CA 1
ATOM 588 C C . ASN A 1 78 ? -27.627 -4.833 15.730 1.00 90.88 78 ASN A C 1
ATOM 590 O O . ASN A 1 78 ? -27.504 -5.827 16.443 1.00 90.88 78 ASN A O 1
ATOM 594 N N . LEU A 1 79 ? -28.824 -4.397 15.336 1.00 89.31 79 LEU A N 1
ATOM 595 C CA . LEU A 1 79 ? -30.085 -4.998 15.795 1.00 89.31 79 LEU A CA 1
ATOM 596 C C . LEU A 1 79 ? -30.226 -6.479 15.402 1.00 89.31 79 LEU A C 1
ATOM 598 O O . LEU A 1 79 ? -30.837 -7.253 16.128 1.00 89.31 79 LEU A O 1
ATOM 602 N N . ASP A 1 80 ? -29.624 -6.888 14.285 1.00 91.56 80 ASP A N 1
ATOM 603 C CA . ASP A 1 80 ? -29.604 -8.277 13.815 1.00 91.56 80 ASP A CA 1
ATOM 604 C C . ASP A 1 80 ? -28.945 -9.242 14.812 1.00 91.56 80 ASP A C 1
ATOM 606 O O . ASP A 1 80 ? -29.422 -10.358 15.005 1.00 91.56 80 ASP A O 1
ATOM 610 N N . THR A 1 81 ? -27.891 -8.806 15.501 1.00 86.69 81 THR A N 1
ATOM 611 C CA . THR A 1 81 ? -27.194 -9.611 16.511 1.00 86.69 81 THR A CA 1
ATOM 612 C C . THR A 1 81 ? -28.010 -9.836 17.784 1.00 86.69 81 THR A C 1
ATOM 614 O O . THR A 1 81 ? -27.666 -10.725 18.563 1.00 86.69 81 THR A O 1
ATOM 617 N N . LEU A 1 82 ? -29.086 -9.072 18.002 1.00 86.75 82 LEU A N 1
ATOM 618 C CA . LEU A 1 82 ? -29.997 -9.262 19.134 1.00 86.75 82 LEU A CA 1
ATOM 619 C C . LEU A 1 82 ? -31.026 -10.369 18.868 1.00 86.75 82 LEU A C 1
ATOM 621 O O . LEU A 1 82 ? -31.537 -10.956 19.814 1.00 86.75 82 LEU A O 1
ATOM 625 N N . ASN A 1 83 ? -31.255 -10.738 17.605 1.00 88.00 83 ASN A N 1
ATOM 626 C CA . ASN A 1 83 ? -32.207 -11.793 17.230 1.00 88.00 83 ASN A CA 1
ATOM 627 C C . ASN A 1 83 ? -31.761 -13.211 17.637 1.00 88.00 83 ASN A C 1
ATOM 629 O O . ASN A 1 83 ? -32.504 -14.166 17.433 1.00 88.00 83 ASN A O 1
ATOM 633 N N . ARG A 1 84 ? -30.542 -13.378 18.172 1.00 87.94 84 ARG A N 1
ATOM 634 C CA . ARG A 1 84 ? -30.072 -14.656 18.737 1.00 87.94 84 ARG A CA 1
ATOM 635 C C . ARG A 1 84 ? -30.658 -14.958 20.117 1.00 87.94 84 ARG A C 1
ATOM 637 O O . ARG A 1 84 ? -30.512 -16.081 20.587 1.00 87.94 84 ARG A O 1
ATOM 644 N N . PHE A 1 85 ? -31.236 -13.957 20.776 1.00 88.31 85 PHE A N 1
ATOM 645 C CA . PHE A 1 85 ? -31.851 -14.107 22.087 1.00 88.31 85 PHE A CA 1
ATOM 646 C C . PHE A 1 85 ? -33.355 -14.361 21.948 1.00 88.31 85 PHE A C 1
ATOM 648 O O . PHE A 1 85 ? -33.966 -13.967 20.955 1.00 88.31 85 PHE A O 1
ATOM 655 N N . GLU A 1 86 ? -33.944 -15.045 22.928 1.00 86.88 86 GLU A N 1
ATOM 656 C CA . GLU A 1 86 ? -35.386 -15.301 22.936 1.00 86.88 86 GLU A CA 1
ATOM 657 C C . GLU A 1 86 ? -36.196 -14.054 23.316 1.00 86.88 86 GLU A C 1
ATOM 659 O O . GLU A 1 86 ? -35.690 -13.090 23.896 1.00 86.88 86 GLU A O 1
ATOM 664 N N . GLU A 1 87 ? -37.484 -14.059 22.982 1.00 86.00 87 GLU A N 1
ATOM 665 C CA . GLU A 1 87 ? -38.368 -12.938 23.285 1.00 86.00 87 GLU A CA 1
ATOM 666 C C . GLU A 1 87 ? -38.506 -12.752 24.806 1.00 86.00 87 GLU A C 1
ATOM 668 O O . GLU A 1 87 ? -38.805 -13.687 25.547 1.00 86.00 87 GLU A O 1
ATOM 673 N N . GLY A 1 88 ? -38.260 -11.528 25.281 1.00 86.38 88 GLY A N 1
ATOM 674 C CA . GLY A 1 88 ? -38.326 -11.191 26.706 1.00 86.38 88 GLY A CA 1
ATOM 675 C C . GLY A 1 88 ? -37.036 -11.426 27.500 1.00 86.38 88 GLY A C 1
ATOM 676 O O . GLY A 1 88 ? -37.036 -11.193 28.708 1.00 86.38 88 GLY A O 1
ATOM 677 N N . THR A 1 89 ? -35.930 -11.833 26.868 1.00 88.12 89 THR A N 1
ATOM 678 C CA . THR A 1 89 ? -34.633 -11.926 27.559 1.00 88.12 89 THR A CA 1
ATOM 679 C C . THR A 1 89 ? -34.084 -10.546 27.923 1.00 88.12 89 THR A C 1
ATOM 681 O O . THR A 1 89 ? -34.025 -9.652 27.075 1.00 88.12 89 THR A O 1
ATOM 684 N N . GLU A 1 90 ? -33.608 -10.385 29.157 1.00 87.75 90 GLU A N 1
ATOM 685 C CA . GLU A 1 90 ? -32.880 -9.188 29.581 1.00 87.75 90 GLU A CA 1
ATOM 686 C C . GLU A 1 90 ? -31.437 -9.230 29.053 1.00 87.75 90 GLU A C 1
ATOM 688 O O . GLU A 1 90 ? -30.625 -10.062 29.459 1.00 87.75 90 GLU A O 1
ATOM 693 N N . VAL A 1 91 ? -31.118 -8.338 28.113 1.00 86.38 91 VAL A N 1
ATOM 694 C CA . VAL A 1 91 ? -29.806 -8.290 27.456 1.00 86.38 91 VAL A CA 1
ATOM 695 C C . VAL A 1 91 ? -28.886 -7.312 28.193 1.00 86.38 91 VAL A C 1
ATOM 697 O O . VAL A 1 91 ? -29.052 -6.096 28.092 1.00 86.38 91 VAL A O 1
ATOM 700 N N . THR A 1 92 ? -27.893 -7.834 28.919 1.00 89.50 92 THR A N 1
ATOM 701 C CA . THR A 1 92 ? -26.883 -7.046 29.653 1.00 89.50 92 THR A CA 1
ATOM 702 C C . THR A 1 92 ? -25.527 -7.035 28.928 1.00 89.50 92 THR A C 1
ATOM 704 O O . THR A 1 92 ? -25.257 -7.925 28.119 1.00 89.50 92 THR A O 1
ATOM 707 N N . PRO A 1 93 ? -24.625 -6.068 29.206 1.00 86.31 93 PRO A N 1
ATOM 708 C CA . PRO A 1 93 ? -23.281 -6.064 28.621 1.00 86.31 93 PRO A CA 1
ATOM 709 C C . PRO A 1 93 ? -22.478 -7.340 28.902 1.00 86.31 93 PRO A C 1
ATOM 711 O O . PRO A 1 93 ? -21.721 -7.769 28.043 1.00 86.31 93 PRO A O 1
ATOM 714 N N . GLU A 1 94 ? -22.663 -7.960 30.070 1.00 86.31 94 GLU A N 1
ATOM 715 C CA . GLU A 1 94 ? -22.004 -9.219 30.448 1.00 86.31 94 GLU A CA 1
ATOM 716 C C . GLU A 1 94 ? -22.510 -10.412 29.626 1.00 86.31 94 GLU A C 1
ATOM 718 O O . GLU A 1 94 ? -21.736 -11.305 29.304 1.00 86.31 94 GLU A O 1
ATOM 723 N N . LEU A 1 95 ? -23.792 -10.398 29.250 1.00 85.62 95 LEU A N 1
ATOM 724 C CA . LEU A 1 95 ? -24.444 -11.426 28.435 1.00 85.62 95 LEU A CA 1
ATOM 725 C C . LEU A 1 95 ? -24.163 -11.257 26.927 1.00 85.62 95 LEU A C 1
ATOM 727 O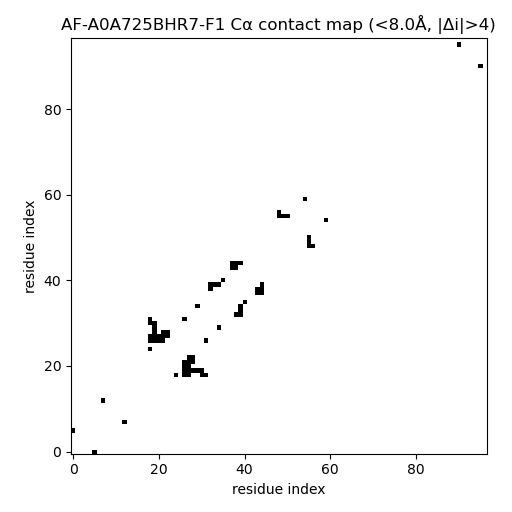 O . LEU A 1 95 ? -24.349 -12.188 26.146 1.00 85.62 95 LEU A O 1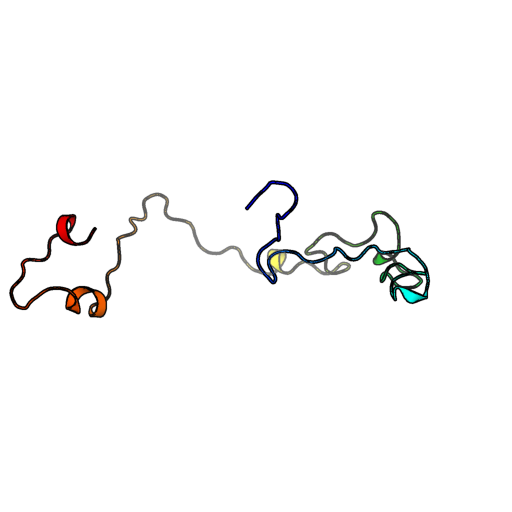
ATOM 731 N N . LEU A 1 96 ? -23.724 -10.066 26.508 1.00 81.81 96 LEU A N 1
ATOM 732 C CA . LEU A 1 96 ? -23.415 -9.738 25.113 1.00 81.81 96 LEU A CA 1
ATOM 733 C C . LEU A 1 96 ? -21.996 -10.126 24.664 1.00 81.81 96 LEU A C 1
ATOM 735 O O . LEU A 1 96 ? -21.793 -10.229 23.447 1.00 81.81 96 LEU A O 1
ATOM 739 N N . VAL A 1 97 ? -21.062 -10.306 25.611 1.00 68.69 97 VAL A N 1
ATOM 740 C CA . VAL A 1 97 ? -19.674 -10.780 25.395 1.00 68.69 97 VAL A CA 1
ATOM 741 C C . VAL A 1 97 ? -19.669 -12.240 24.957 1.00 68.69 97 VAL A C 1
ATOM 743 O O . VAL A 1 97 ? -18.955 -12.534 23.971 1.00 68.69 97 VAL A O 1
#

Sequence (97 aa):
MKLHELKPAAGSRSERNRVGRGMSSGNGKTSGRGHKGQKARSGGGVRPGFEGGQNPLYRRLPKRGFNNPTRKEFAVINLDTLNRFEEGTEVTPELLV

InterPro domains:
  IPR005749 Large ribosomal subunit protein uL15, bacteria [PTHR12934] (1-89)
  IPR005749 Large ribosomal subunit protein uL15, bacteria [TIGR01071] (2-96)
  IPR030878 Large ribosomal subunit protein uL15 [MF_01341] (3-97)
  IPR036227 Large ribosomal subunit protein uL15/eL18 superfamily [SSF52080] (4-96)

Nearest PDB structures (foldseek):
  7p7r-assembly1_O  TM=8.479E-01  e=7.579E-11  Enterococcus faecalis V583
  7nhn-assembly1_O  TM=8.540E-01  e=1.130E-10  Listeria monocytogenes EGD-e
  8uu9-assembly1_N  TM=8.178E-01  e=7.091E-11  Listeria innocua
  7asm-assembly1_J  TM=8.220E-01  e=1.924E-10  Staphylococcus aureus
  5h1s-assembly1_N  TM=8.341E-01  e=7.763E-05  Spinacia oleracea

Radius of gyration: 28.57 Å; Cα contacts (8 Å, |Δi|>4): 37; chains: 1; bounding box: 60×63×52 Å